Protein AF-A0A968Y164-F1 (afdb_monomer_lite)

pLDDT: mean 87.98, std 13.32, range [43.47, 97.62]

Foldseek 3Di:
DEEEEEFDAPPPPDPGNVVCVVVLVPVLVPYAYEYEYCDPDHDPVSVVRYHYDHDDPVDDDVVVVVPGPYYHYPYDDDVVPPPPPDD

Structure (mmCIF, N/CA/C/O backbone):
data_AF-A0A968Y164-F1
#
_entry.id   AF-A0A968Y164-F1
#
loop_
_atom_site.group_PDB
_atom_site.id
_atom_site.type_symbol
_atom_site.label_atom_id
_atom_site.label_alt_id
_atom_site.label_comp_id
_atom_site.label_asym_id
_atom_site.label_entity_id
_atom_site.label_seq_id
_atom_site.pdbx_PDB_ins_code
_atom_site.Cartn_x
_atom_site.Cartn_y
_atom_site.Cartn_z
_atom_site.occupancy
_atom_site.B_iso_or_equiv
_atom_site.auth_seq_id
_atom_site.auth_comp_id
_atom_site.auth_asym_id
_atom_site.auth_atom_id
_atom_site.pdbx_PDB_model_num
ATOM 1 N N . MET A 1 1 ? -12.498 -3.004 9.951 1.00 94.06 1 MET A N 1
ATOM 2 C CA . MET A 1 1 ? -11.902 -4.067 9.120 1.00 94.06 1 MET A CA 1
ATOM 3 C C . MET A 1 1 ? -10.490 -3.650 8.756 1.00 94.06 1 MET A C 1
ATOM 5 O O . MET A 1 1 ? -10.311 -2.499 8.369 1.00 94.06 1 MET A O 1
ATOM 9 N N . LYS A 1 2 ? -9.516 -4.542 8.927 1.00 96.19 2 LYS A N 1
ATOM 10 C CA . LYS A 1 2 ? -8.093 -4.336 8.648 1.00 96.19 2 LYS A CA 1
ATOM 11 C C . LYS A 1 2 ? -7.703 -5.094 7.391 1.00 96.19 2 LYS A C 1
ATOM 13 O O . LYS A 1 2 ? -7.859 -6.314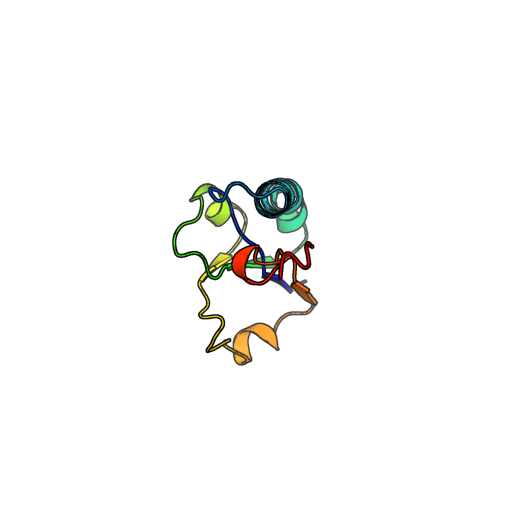 7.340 1.00 96.19 2 LYS A O 1
ATOM 18 N N . ILE A 1 3 ? -7.190 -4.378 6.400 1.00 97.25 3 ILE A N 1
ATOM 19 C CA . ILE A 1 3 ? -6.787 -4.956 5.119 1.00 97.25 3 ILE A CA 1
ATOM 20 C C . ILE A 1 3 ? -5.302 -4.700 4.903 1.00 97.25 3 ILE A C 1
ATOM 22 O O . ILE A 1 3 ? -4.851 -3.554 4.889 1.00 97.25 3 ILE A O 1
ATOM 26 N N . ASN A 1 4 ? -4.558 -5.773 4.660 1.00 97.19 4 ASN A N 1
ATOM 27 C CA . ASN A 1 4 ? -3.252 -5.680 4.027 1.00 97.19 4 ASN A CA 1
ATOM 28 C C . ASN A 1 4 ? -3.439 -5.768 2.517 1.00 97.19 4 ASN A C 1
ATOM 30 O O . ASN A 1 4 ? -4.075 -6.697 2.020 1.00 97.19 4 ASN A O 1
ATOM 34 N N . TRP A 1 5 ? -2.865 -4.823 1.783 1.00 97.06 5 TRP A N 1
ATOM 35 C CA . TRP A 1 5 ? -2.956 -4.792 0.333 1.00 97.06 5 TRP A CA 1
ATOM 36 C C . TRP A 1 5 ? -1.570 -4.673 -0.292 1.00 97.06 5 TRP A C 1
ATOM 38 O O . TRP A 1 5 ? -0.938 -3.620 -0.268 1.00 97.06 5 TRP A O 1
ATOM 48 N N . PHE A 1 6 ? -1.108 -5.781 -0.858 1.00 95.69 6 PHE A N 1
ATOM 49 C CA . PHE A 1 6 ? 0.155 -5.891 -1.570 1.00 95.69 6 PHE A CA 1
ATOM 50 C C . PHE A 1 6 ? -0.027 -5.418 -3.010 1.00 95.69 6 PHE A C 1
ATOM 52 O O . PHE A 1 6 ? -0.845 -5.984 -3.741 1.00 95.69 6 PHE A O 1
ATOM 59 N N . SER A 1 7 ? 0.701 -4.376 -3.407 1.00 95.31 7 SER A N 1
ATOM 60 C CA . SER A 1 7 ? 0.576 -3.768 -4.733 1.00 95.31 7 SER A CA 1
ATOM 61 C C . SER A 1 7 ? 1.817 -2.949 -5.097 1.00 95.31 7 SER A C 1
ATOM 63 O O . SER A 1 7 ? 2.366 -2.295 -4.209 1.00 95.31 7 SER A O 1
ATOM 65 N N . PRO A 1 8 ? 2.210 -2.877 -6.387 1.00 94.12 8 PRO A N 1
ATOM 66 C CA . PRO A 1 8 ? 3.013 -1.753 -6.857 1.00 94.12 8 PRO A CA 1
ATOM 67 C C . PRO A 1 8 ? 2.249 -0.453 -6.590 1.00 94.12 8 PRO A C 1
ATOM 69 O O . PRO A 1 8 ? 1.011 -0.430 -6.631 1.00 94.12 8 PRO A O 1
ATOM 72 N N . LEU A 1 9 ? 2.965 0.628 -6.307 1.00 95.62 9 LEU A N 1
ATOM 73 C CA . LEU A 1 9 ? 2.372 1.906 -5.919 1.00 95.62 9 LEU A CA 1
ATOM 74 C C . LEU A 1 9 ? 2.833 3.003 -6.874 1.00 95.62 9 LEU A C 1
ATOM 76 O O . LEU A 1 9 ? 3.884 2.906 -7.499 1.00 95.62 9 LEU A O 1
ATOM 80 N N . LEU A 1 10 ? 2.056 4.083 -6.999 1.00 95.06 10 LEU A N 1
ATOM 81 C CA . LEU A 1 10 ? 2.573 5.274 -7.679 1.00 95.06 10 LEU A CA 1
ATOM 82 C C . LEU A 1 10 ? 3.868 5.708 -6.979 1.00 95.06 10 LEU A C 1
ATOM 84 O O . LEU A 1 10 ? 3.904 5.625 -5.754 1.00 95.06 10 LEU A O 1
ATOM 88 N N . PRO A 1 11 ? 4.910 6.161 -7.703 1.00 94.38 11 PRO A N 1
ATOM 89 C CA . PRO A 1 11 ? 4.920 6.582 -9.110 1.00 94.38 11 PRO A CA 1
ATOM 90 C C . PRO A 1 11 ? 5.194 5.470 -10.140 1.00 94.38 11 PRO A C 1
ATOM 92 O O . PRO A 1 11 ? 5.400 5.778 -11.319 1.00 94.38 11 PRO A O 1
ATOM 95 N N . THR A 1 12 ? 5.216 4.196 -9.746 1.00 92.06 12 THR A N 1
ATOM 96 C CA . THR A 1 12 ? 5.438 3.093 -10.686 1.00 92.06 12 THR A CA 1
ATOM 97 C C . THR A 1 12 ? 4.355 3.075 -11.759 1.00 92.06 12 THR A C 1
ATOM 99 O O . THR A 1 12 ? 3.159 3.084 -11.479 1.00 92.06 12 THR A O 1
ATOM 102 N N . LYS A 1 13 ? 4.782 3.066 -13.026 1.00 89.81 13 LYS A N 1
ATOM 103 C CA . LYS A 1 13 ? 3.911 3.216 -14.202 1.00 89.81 13 LYS A CA 1
ATOM 104 C C . LYS A 1 13 ? 3.296 1.881 -14.617 1.00 89.81 13 LYS A C 1
ATOM 106 O O . LYS A 1 13 ? 3.526 1.398 -15.722 1.00 89.81 13 LYS A O 1
ATOM 111 N N . THR A 1 14 ? 2.552 1.268 -13.703 1.00 90.31 14 THR A N 1
ATOM 112 C CA . THR A 1 14 ? 1.743 0.077 -13.982 1.00 90.31 14 THR A CA 1
ATOM 113 C C . THR A 1 14 ? 0.2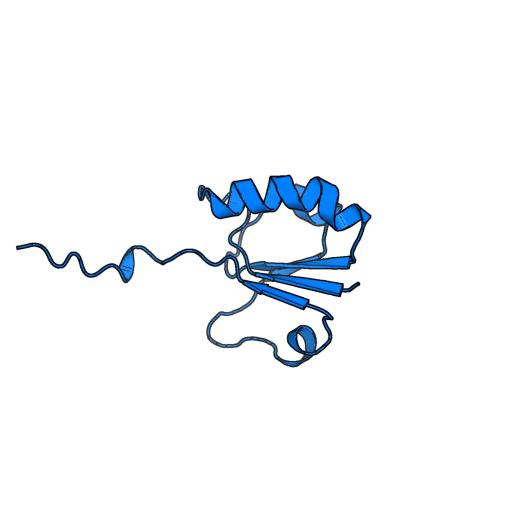68 0.405 -13.820 1.00 90.31 14 THR A C 1
ATOM 115 O O . THR A 1 14 ? -0.113 1.212 -12.969 1.00 90.31 14 THR A O 1
ATOM 118 N N . ASP A 1 15 ? -0.586 -0.261 -14.596 1.00 91.56 15 ASP A N 1
ATOM 119 C CA . ASP A 1 15 ? -2.037 -0.109 -14.447 1.00 91.56 15 ASP A CA 1
ATOM 120 C C . ASP A 1 15 ? -2.512 -0.515 -13.049 1.00 91.56 15 ASP A C 1
ATOM 122 O O . ASP A 1 15 ? -3.460 0.074 -12.528 1.00 91.56 15 ASP A O 1
ATOM 126 N N . ILE A 1 16 ? -1.812 -1.461 -12.412 1.00 92.94 16 ILE A N 1
ATOM 127 C CA . ILE A 1 16 ? -2.072 -1.869 -11.031 1.00 92.94 16 ILE A CA 1
ATOM 128 C C . ILE A 1 16 ? -1.824 -0.702 -10.068 1.00 92.94 16 ILE A C 1
ATOM 130 O O . ILE A 1 16 ? -2.704 -0.394 -9.273 1.00 92.94 16 ILE A O 1
ATOM 134 N N . ALA A 1 17 ? -0.691 -0.000 -10.163 1.00 94.12 17 ALA A N 1
ATOM 135 C CA . ALA A 1 17 ? -0.404 1.150 -9.301 1.00 94.12 17 ALA A CA 1
ATOM 136 C C . ALA A 1 17 ? -1.452 2.270 -9.450 1.00 94.12 17 ALA A C 1
ATOM 138 O O . ALA A 1 17 ? -1.936 2.819 -8.455 1.00 94.12 17 ALA A O 1
ATOM 139 N N . HIS A 1 18 ? -1.860 2.573 -10.687 1.00 94.56 18 HIS A N 1
ATOM 140 C CA . HIS A 1 18 ? -2.924 3.543 -10.953 1.00 94.56 18 HIS A CA 1
ATOM 141 C C . HIS A 1 18 ? -4.287 3.079 -10.420 1.00 94.56 18 HIS A C 1
ATOM 143 O O . HIS A 1 18 ? -5.032 3.880 -9.854 1.00 94.56 18 HIS A O 1
ATOM 149 N N . TYR A 1 19 ? -4.626 1.800 -10.588 1.00 94.88 19 TYR A N 1
ATOM 150 C CA . TYR A 1 19 ? -5.847 1.208 -10.043 1.00 94.88 19 TYR A CA 1
ATOM 151 C C . TYR A 1 19 ? -5.873 1.277 -8.514 1.00 94.88 19 TYR A C 1
ATOM 153 O O . TYR A 1 19 ? -6.860 1.743 -7.945 1.00 94.88 19 TYR A O 1
ATOM 161 N N . THR A 1 20 ? -4.782 0.877 -7.860 1.00 95.62 20 THR A N 1
ATOM 162 C CA . THR A 1 20 ? -4.654 0.879 -6.401 1.00 95.62 20 THR A CA 1
ATOM 163 C C . THR A 1 20 ? -4.865 2.280 -5.842 1.00 95.62 20 THR A C 1
ATOM 165 O O . THR A 1 20 ? -5.673 2.440 -4.935 1.00 95.62 20 THR A O 1
ATOM 168 N N . SER A 1 21 ? -4.254 3.315 -6.432 1.00 95.50 21 SER A N 1
ATOM 169 C CA . SER A 1 21 ? -4.474 4.707 -6.007 1.00 95.50 21 SER A CA 1
ATOM 170 C C . SER A 1 21 ? -5.940 5.154 -6.139 1.00 95.50 21 SER A C 1
ATOM 172 O O . SER A 1 21 ? -6.471 5.768 -5.215 1.00 95.50 21 SER A O 1
ATOM 174 N N . ARG A 1 22 ? -6.624 4.803 -7.241 1.00 95.81 22 ARG A N 1
ATOM 175 C CA . ARG A 1 22 ? -8.042 5.160 -7.452 1.00 95.81 22 ARG A CA 1
ATOM 176 C C . ARG A 1 22 ? -8.992 4.464 -6.485 1.00 95.81 22 ARG A C 1
ATOM 178 O O . ARG A 1 22 ? -9.973 5.053 -6.064 1.00 95.81 22 ARG A O 1
ATOM 185 N N . VAL A 1 23 ? -8.748 3.199 -6.167 1.00 96.94 23 VAL A N 1
ATOM 186 C CA . VAL A 1 23 ? -9.621 2.457 -5.248 1.00 96.94 23 VAL A CA 1
ATOM 187 C C . VAL A 1 23 ? -9.325 2.836 -3.800 1.00 96.94 23 VAL A C 1
ATOM 189 O O . VAL A 1 23 ? -10.247 2.946 -2.991 1.00 96.94 23 VAL A O 1
ATOM 192 N N . LEU A 1 24 ? -8.058 3.092 -3.468 1.00 97.19 24 LEU A N 1
ATOM 193 C CA . LEU A 1 24 ? -7.649 3.508 -2.131 1.00 97.19 24 LEU A CA 1
ATOM 194 C C . LEU A 1 24 ? -8.375 4.778 -1.674 1.00 97.19 24 LEU A C 1
ATOM 196 O O . LEU A 1 24 ? -8.781 4.848 -0.512 1.00 97.19 24 LEU A O 1
ATOM 200 N N . SER A 1 25 ? -8.596 5.746 -2.573 1.00 95.69 25 SER A N 1
ATOM 201 C CA . SER A 1 25 ? -9.240 7.021 -2.234 1.00 95.69 25 SER A CA 1
ATOM 202 C C . SER A 1 25 ? -10.637 6.870 -1.637 1.00 95.69 25 SER A C 1
ATOM 204 O O . SER A 1 25 ? -11.061 7.740 -0.880 1.00 95.69 25 SER A O 1
ATOM 206 N N . ASP A 1 26 ? -11.338 5.773 -1.920 1.00 96.75 26 ASP A N 1
ATOM 207 C CA . ASP A 1 26 ? -12.640 5.482 -1.317 1.00 96.75 26 ASP A CA 1
ATOM 208 C C . ASP A 1 26 ? -12.577 4.362 -0.281 1.00 96.75 26 ASP A C 1
ATOM 210 O O . ASP A 1 26 ? -13.245 4.449 0.750 1.00 96.75 26 ASP A O 1
ATOM 214 N N . LEU A 1 27 ? -11.733 3.351 -0.493 1.00 96.25 27 LEU A N 1
ATOM 215 C CA . LEU A 1 27 ? -11.646 2.197 0.398 1.00 96.25 27 LEU A CA 1
ATOM 216 C C . LEU A 1 27 ? -11.123 2.562 1.797 1.00 96.25 27 LEU A C 1
ATOM 218 O O . LEU A 1 27 ? -11.635 2.041 2.788 1.00 96.25 27 LEU A O 1
ATOM 222 N N . HIS A 1 28 ? -10.164 3.490 1.905 1.00 96.81 28 HIS A N 1
ATOM 223 C CA . HIS A 1 28 ? -9.612 3.890 3.208 1.00 96.81 28 HIS A CA 1
ATOM 224 C C . HIS A 1 28 ? -10.641 4.555 4.136 1.00 96.81 28 HIS A C 1
ATOM 226 O O . HIS A 1 28 ? -10.470 4.569 5.351 1.00 96.81 28 HIS A O 1
ATOM 232 N N . LYS A 1 29 ? -11.742 5.075 3.579 1.00 96.88 29 LYS A N 1
ATOM 233 C CA . LYS A 1 29 ? -12.842 5.664 4.357 1.00 96.88 29 LYS A CA 1
ATOM 234 C C . LYS A 1 29 ? -13.666 4.598 5.088 1.00 96.88 29 LYS A C 1
ATOM 236 O O . LYS A 1 29 ? -14.422 4.934 5.992 1.00 96.88 29 LYS A O 1
ATOM 241 N N . GLN A 1 30 ? -13.555 3.333 4.675 1.00 97.50 30 GLN A N 1
ATOM 242 C CA . GLN A 1 30 ? -14.376 2.215 5.155 1.00 97.50 30 GLN A CA 1
ATOM 243 C C . GLN A 1 30 ? -13.562 1.150 5.910 1.00 97.50 30 GLN A C 1
ATOM 245 O O . GLN A 1 30 ? -14.131 0.321 6.623 1.00 97.50 30 GLN A O 1
ATOM 250 N N . ALA A 1 31 ? -12.235 1.140 5.758 1.00 97.00 31 ALA A N 1
ATOM 251 C CA . ALA A 1 31 ? -11.356 0.142 6.355 1.00 97.00 31 ALA A CA 1
ATOM 252 C C . ALA A 1 31 ? -9.969 0.715 6.675 1.00 97.00 31 ALA A C 1
ATOM 254 O O . ALA A 1 31 ? -9.487 1.634 6.021 1.00 97.00 31 ALA A O 1
ATOM 255 N N . GLU A 1 32 ? -9.310 0.125 7.670 1.00 96.94 32 GLU A N 1
ATOM 256 C CA . GLU A 1 32 ? -7.917 0.420 7.997 1.00 96.94 32 GLU A CA 1
ATOM 257 C C . GLU A 1 32 ? -7.020 -0.313 6.994 1.00 96.94 32 GLU A C 1
ATOM 259 O O . GLU A 1 32 ? -6.932 -1.545 7.012 1.00 96.94 32 GLU A O 1
ATOM 264 N N . ILE A 1 33 ? -6.387 0.440 6.094 1.00 97.62 33 ILE A N 1
ATOM 265 C CA . ILE A 1 33 ? -5.566 -0.114 5.015 1.00 97.62 33 ILE A CA 1
ATOM 266 C C . ILE A 1 33 ? -4.083 0.008 5.362 1.00 97.62 33 ILE A C 1
ATOM 268 O O . ILE A 1 33 ? -3.588 1.089 5.691 1.00 97.62 33 ILE A O 1
ATOM 272 N N . THR A 1 34 ? -3.361 -1.104 5.228 1.00 97.12 34 THR A N 1
ATOM 273 C CA . THR A 1 34 ? -1.902 -1.108 5.106 1.00 97.12 34 THR A CA 1
ATOM 274 C C . THR A 1 34 ? -1.525 -1.508 3.683 1.00 97.12 34 THR A C 1
ATOM 276 O O . THR A 1 34 ? -1.751 -2.648 3.274 1.00 97.12 34 THR A O 1
ATOM 279 N N . LEU A 1 35 ? -0.949 -0.575 2.926 1.00 97.19 35 LEU A N 1
ATOM 280 C CA . LEU A 1 35 ? -0.346 -0.852 1.627 1.00 97.19 35 LEU A CA 1
ATOM 281 C C . LEU A 1 35 ? 1.038 -1.462 1.832 1.00 97.19 35 LEU A C 1
ATOM 283 O O . LEU A 1 35 ? 1.867 -0.903 2.550 1.00 97.19 35 LEU A O 1
ATOM 287 N N . TRP A 1 36 ? 1.295 -2.580 1.169 1.00 96.25 36 TRP A N 1
ATOM 288 C CA . TRP A 1 36 ? 2.585 -3.255 1.175 1.00 96.25 36 TRP A CA 1
ATOM 289 C C . TRP A 1 36 ? 3.199 -3.207 -0.221 1.00 96.25 36 TRP A C 1
ATOM 291 O O . TRP A 1 36 ? 2.581 -3.645 -1.191 1.00 96.25 36 TRP A O 1
ATOM 301 N N . THR A 1 37 ? 4.427 -2.707 -0.320 1.00 94.69 37 THR A N 1
ATOM 302 C CA . THR A 1 37 ? 5.180 -2.633 -1.579 1.00 94.69 37 THR A CA 1
ATOM 303 C C . THR A 1 37 ? 6.611 -3.125 -1.384 1.00 94.69 37 THR A C 1
ATOM 305 O O . THR A 1 37 ? 7.191 -2.948 -0.315 1.00 94.69 37 THR A O 1
ATOM 308 N N . ASP A 1 38 ? 7.189 -3.764 -2.392 1.00 92.75 38 ASP A N 1
ATOM 309 C CA . ASP A 1 38 ? 8.616 -4.096 -2.445 1.00 92.75 38 ASP A CA 1
ATOM 310 C C . ASP A 1 38 ? 9.447 -2.984 -3.112 1.00 92.75 38 ASP A C 1
ATOM 312 O O . ASP A 1 38 ? 10.683 -3.016 -3.116 1.00 92.75 38 ASP A O 1
ATOM 316 N N . GLU A 1 39 ? 8.782 -1.939 -3.604 1.00 92.19 39 GLU A N 1
ATOM 317 C CA . GLU A 1 39 ? 9.395 -0.746 -4.172 1.00 92.19 39 GLU A CA 1
ATOM 318 C C . GLU A 1 39 ? 9.850 0.209 -3.065 1.00 92.19 39 GLU A C 1
ATOM 320 O O . GLU A 1 39 ? 9.118 0.513 -2.128 1.00 92.19 39 GLU A O 1
ATOM 325 N N . LYS A 1 40 ? 11.070 0.739 -3.180 1.00 92.81 40 LYS A N 1
ATOM 326 C CA . LYS A 1 40 ? 11.632 1.669 -2.183 1.00 92.81 40 LYS A CA 1
ATOM 327 C C . LYS A 1 40 ? 11.107 3.101 -2.298 1.00 92.81 40 LYS A C 1
ATOM 329 O O . LYS A 1 40 ? 11.443 3.933 -1.463 1.00 92.81 40 LYS A O 1
ATOM 334 N N . ILE A 1 41 ? 10.376 3.403 -3.368 1.00 93.94 41 ILE A N 1
ATOM 335 C CA . ILE A 1 41 ? 9.882 4.740 -3.682 1.00 93.94 41 ILE A CA 1
ATOM 336 C C . ILE A 1 41 ? 8.393 4.613 -3.967 1.00 93.94 41 ILE A C 1
ATOM 338 O O . ILE A 1 41 ? 7.997 3.848 -4.840 1.00 93.94 41 ILE A O 1
ATOM 342 N N . TRP A 1 42 ? 7.591 5.398 -3.260 1.00 96.12 42 TRP A N 1
ATOM 343 C CA . TRP A 1 42 ? 6.161 5.551 -3.497 1.00 96.12 42 TRP A CA 1
ATOM 344 C C . TRP A 1 42 ? 5.769 7.024 -3.351 1.00 96.12 42 TRP A C 1
ATOM 346 O O . TRP A 1 42 ? 6.536 7.847 -2.849 1.00 96.12 42 TRP A O 1
ATOM 356 N N . SER A 1 43 ? 4.579 7.372 -3.827 1.00 94.81 43 SER A N 1
ATOM 357 C CA . SER A 1 43 ? 4.021 8.712 -3.721 1.00 94.81 43 SER A CA 1
ATOM 358 C C . SER A 1 43 ? 3.617 8.990 -2.278 1.00 94.81 43 SER A C 1
ATOM 360 O O . SER A 1 43 ? 2.875 8.211 -1.675 1.00 94.81 43 SER A O 1
ATOM 362 N N . SER A 1 44 ? 4.061 10.129 -1.747 1.00 93.38 44 SER A N 1
ATOM 363 C CA . SER A 1 44 ? 3.729 10.601 -0.399 1.00 93.38 44 SER A CA 1
ATOM 364 C C . SER A 1 44 ? 2.231 10.822 -0.193 1.00 93.38 44 SER A C 1
ATOM 366 O O . SER A 1 44 ? 1.748 10.765 0.933 1.00 93.38 44 SER A O 1
ATOM 368 N N . ASP A 1 45 ? 1.468 11.036 -1.267 1.00 93.06 45 ASP A N 1
ATOM 369 C CA . ASP A 1 45 ? 0.020 11.249 -1.173 1.00 93.06 45 ASP A CA 1
ATOM 370 C C . ASP A 1 45 ? -0.720 10.002 -0.672 1.00 93.06 45 ASP A C 1
ATOM 372 O O . ASP A 1 45 ? -1.775 10.111 -0.048 1.00 93.06 45 ASP A O 1
ATOM 376 N N . LEU A 1 46 ? -0.143 8.813 -0.878 1.00 95.12 46 LEU A N 1
ATOM 377 C CA . LEU A 1 46 ? -0.705 7.551 -0.392 1.00 95.12 46 LEU A CA 1
ATOM 378 C C . LEU A 1 46 ? -0.661 7.456 1.138 1.00 95.12 46 LEU A C 1
ATOM 380 O O . LEU A 1 46 ? -1.553 6.858 1.738 1.00 95.12 46 LEU A O 1
ATOM 384 N N . GLU A 1 47 ? 0.330 8.083 1.777 1.00 95.31 47 GLU A N 1
ATOM 385 C CA . GLU A 1 47 ? 0.491 8.069 3.238 1.00 95.31 47 GLU A CA 1
ATOM 386 C C . GLU A 1 47 ? -0.594 8.878 3.959 1.00 95.31 47 GLU A C 1
ATOM 388 O O . GLU A 1 47 ? -0.850 8.663 5.142 1.00 95.31 47 GLU A O 1
ATOM 393 N N . GLN A 1 48 ? -1.286 9.768 3.240 1.00 94.94 48 GLN A N 1
ATOM 394 C CA . GLN A 1 48 ? -2.437 10.505 3.766 1.00 94.94 48 GLN A CA 1
ATOM 395 C C . GLN A 1 48 ? -3.691 9.623 3.874 1.00 94.94 48 GLN A C 1
ATOM 397 O O . GLN A 1 48 ? -4.622 9.962 4.600 1.00 94.94 48 GLN A O 1
ATOM 402 N N . GLN A 1 49 ? -3.729 8.507 3.140 1.00 96.50 49 GLN A N 1
ATOM 403 C CA . GLN A 1 49 ? -4.896 7.629 3.023 1.00 96.50 49 GLN A CA 1
ATOM 404 C C . GLN A 1 49 ? -4.673 6.271 3.696 1.00 96.50 49 GLN A C 1
ATOM 406 O O . GLN A 1 49 ? -5.627 5.654 4.157 1.00 96.50 49 GLN A O 1
ATOM 411 N N . ALA A 1 50 ? -3.434 5.784 3.760 1.00 97.19 50 ALA A N 1
ATOM 412 C CA . ALA A 1 50 ? -3.112 4.482 4.330 1.00 97.19 50 ALA A CA 1
ATOM 413 C C . ALA A 1 50 ? -1.706 4.439 4.918 1.00 97.19 50 ALA A C 1
ATOM 415 O O . ALA A 1 50 ? -0.812 5.184 4.521 1.00 97.19 50 ALA A O 1
ATOM 416 N N . LYS A 1 51 ? -1.475 3.476 5.815 1.00 96.38 51 LYS A N 1
ATOM 417 C CA . LYS A 1 51 ? -0.111 3.136 6.217 1.00 96.38 51 LYS A CA 1
ATOM 418 C C . LYS A 1 51 ? 0.585 2.471 5.034 1.00 96.38 51 LYS A C 1
ATOM 420 O O . LYS A 1 51 ? 0.099 1.457 4.542 1.00 96.38 51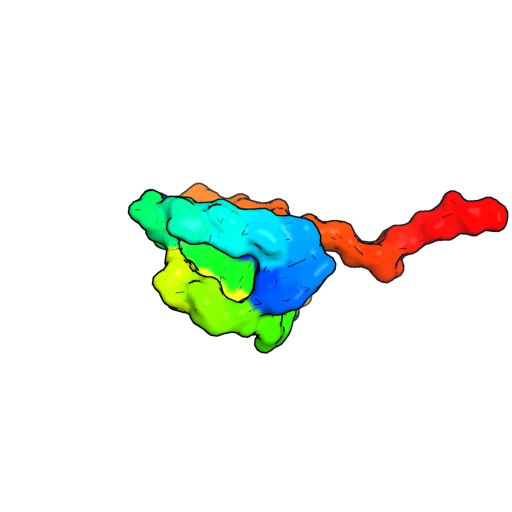 LYS A O 1
ATOM 425 N N . VAL A 1 52 ? 1.736 2.988 4.621 1.00 96.50 52 VAL A N 1
ATOM 426 C CA . VAL A 1 52 ? 2.576 2.337 3.610 1.00 96.50 52 VAL A CA 1
ATOM 427 C C . VAL A 1 52 ? 3.715 1.602 4.309 1.00 96.50 52 VAL A C 1
ATOM 429 O O . VAL A 1 52 ? 4.335 2.121 5.239 1.00 96.50 52 VAL A O 1
ATOM 432 N N . ARG A 1 53 ? 3.968 0.358 3.906 1.00 94.75 53 ARG A N 1
ATOM 433 C CA . ARG A 1 53 ? 5.069 -0.460 4.409 1.00 94.75 53 ARG A CA 1
ATOM 434 C C . ARG A 1 53 ? 5.855 -1.056 3.254 1.00 94.75 53 ARG A C 1
ATOM 436 O O . ARG A 1 53 ? 5.302 -1.731 2.388 1.00 94.75 53 ARG A O 1
ATOM 443 N N . TRP A 1 54 ? 7.164 -0.860 3.307 1.00 94.31 54 TRP A N 1
ATOM 444 C CA . TRP A 1 54 ? 8.081 -1.612 2.469 1.00 94.31 54 TRP A CA 1
ATOM 445 C C . TRP A 1 54 ? 8.255 -3.036 3.014 1.00 94.31 54 TRP A C 1
ATOM 447 O O . TRP A 1 54 ? 8.362 -3.219 4.232 1.00 94.31 54 TRP A O 1
ATOM 457 N N . TYR A 1 55 ? 8.316 -4.037 2.139 1.00 92.19 55 TYR A N 1
ATOM 458 C CA . TYR A 1 55 ? 8.713 -5.397 2.503 1.00 92.19 55 TYR A CA 1
ATOM 459 C C . TYR A 1 55 ? 9.807 -5.933 1.583 1.00 92.19 55 TYR A C 1
ATOM 461 O O . TY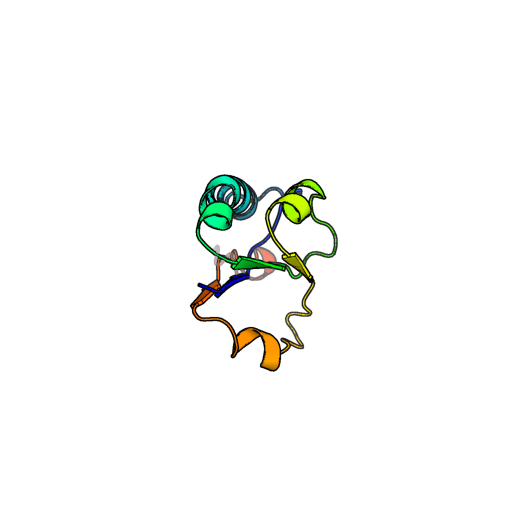R A 1 55 ? 9.906 -5.566 0.417 1.00 92.19 55 TYR A O 1
ATOM 469 N N . ASP A 1 56 ? 10.613 -6.847 2.123 1.00 90.44 56 ASP A N 1
ATOM 470 C CA . ASP A 1 56 ? 11.517 -7.671 1.329 1.00 90.44 56 ASP A CA 1
ATOM 471 C C . ASP A 1 56 ? 10.753 -8.922 0.857 1.00 90.44 56 ASP A C 1
ATOM 473 O O . ASP A 1 56 ? 10.336 -9.721 1.703 1.00 90.44 56 ASP A O 1
ATOM 477 N N . PRO A 1 57 ? 10.583 -9.151 -0.459 1.00 85.62 57 PRO A N 1
ATOM 478 C CA . PRO A 1 57 ? 9.936 -10.355 -0.982 1.00 85.62 57 PRO A CA 1
ATOM 479 C C . PRO A 1 57 ? 10.599 -11.662 -0.534 1.00 85.62 57 PRO A C 1
ATOM 481 O O . PRO A 1 57 ? 9.944 -12.701 -0.482 1.00 85.62 57 PRO A O 1
ATOM 484 N N . LYS A 1 58 ? 11.892 -11.632 -0.185 1.00 88.12 58 LYS A N 1
ATOM 485 C CA . LYS A 1 58 ? 12.626 -12.799 0.327 1.00 88.12 58 LYS A CA 1
ATOM 486 C C . LYS A 1 58 ? 12.406 -13.028 1.820 1.00 88.12 58 LYS A C 1
ATOM 488 O O . LYS A 1 58 ? 12.781 -14.081 2.335 1.00 88.12 58 LYS A O 1
ATOM 493 N N . ARG A 1 59 ? 11.832 -12.052 2.528 1.00 86.06 59 ARG A N 1
ATOM 494 C CA . ARG A 1 59 ? 11.639 -12.085 3.978 1.00 86.06 59 ARG A CA 1
ATOM 495 C C . ARG A 1 59 ? 10.368 -11.339 4.386 1.00 86.06 59 ARG A C 1
ATOM 497 O O . ARG A 1 59 ? 10.417 -10.280 5.010 1.00 86.06 59 ARG A O 1
ATOM 504 N N . LEU A 1 60 ? 9.223 -11.936 4.062 1.00 82.50 60 LEU A N 1
ATOM 505 C CA . LEU A 1 60 ? 7.913 -11.422 4.458 1.00 82.50 60 LEU A CA 1
ATOM 506 C C . LEU A 1 60 ? 7.724 -11.474 5.991 1.00 82.50 60 LEU A C 1
ATOM 508 O O . LEU A 1 60 ? 7.970 -12.516 6.606 1.00 82.50 60 LEU A O 1
ATOM 512 N N . PRO A 1 61 ? 7.272 -10.379 6.629 1.00 78.19 61 PRO A N 1
ATOM 513 C CA . PRO A 1 61 ? 6.994 -10.355 8.062 1.00 78.19 61 PRO A CA 1
ATOM 514 C C . PRO A 1 61 ? 5.630 -10.999 8.369 1.00 78.19 61 PRO A C 1
ATOM 516 O O . PRO A 1 61 ? 4.599 -10.334 8.322 1.00 78.19 61 PRO A O 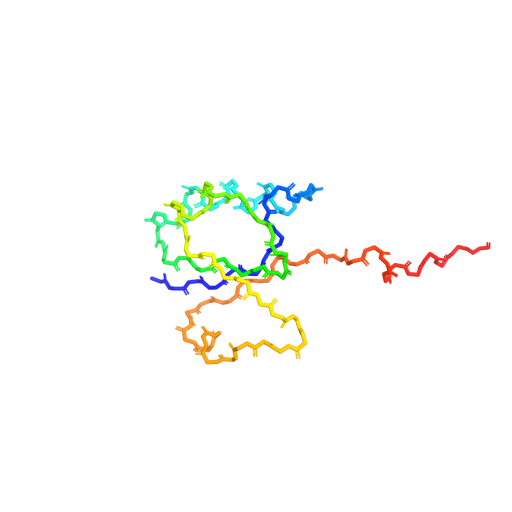1
ATOM 519 N N . SER A 1 62 ? 5.619 -12.288 8.721 1.00 76.75 62 SER A N 1
ATOM 520 C CA . SER A 1 62 ? 4.386 -13.068 8.957 1.00 76.75 62 SER A CA 1
ATOM 521 C C . SER A 1 62 ? 3.462 -12.480 10.032 1.00 76.75 62 SER A C 1
ATOM 523 O O . SER A 1 62 ? 2.253 -12.415 9.843 1.00 76.75 62 SER A O 1
ATOM 525 N N . ALA A 1 63 ? 4.018 -11.955 11.127 1.00 76.50 63 ALA A N 1
ATOM 526 C CA . ALA A 1 63 ? 3.223 -11.500 12.271 1.00 76.50 63 ALA A CA 1
ATOM 527 C C . ALA A 1 63 ? 2.261 -10.330 11.972 1.00 76.50 63 ALA A C 1
ATOM 529 O O . ALA A 1 63 ? 1.229 -10.219 12.630 1.00 76.50 63 ALA A O 1
ATOM 530 N N . ASP A 1 64 ? 2.585 -9.443 11.024 1.00 71.00 64 ASP A N 1
ATOM 531 C CA . ASP A 1 64 ? 1.682 -8.355 10.611 1.00 71.00 64 ASP A CA 1
ATOM 532 C C . ASP A 1 64 ? 0.652 -8.828 9.565 1.00 71.00 64 ASP A C 1
ATOM 534 O O . ASP A 1 64 ? -0.432 -8.252 9.456 1.00 71.00 64 ASP A O 1
ATOM 538 N N . ILE A 1 65 ? 0.977 -9.882 8.811 1.00 82.38 65 ILE A N 1
ATOM 539 C CA . ILE A 1 65 ? 0.106 -10.482 7.789 1.00 82.38 65 ILE A CA 1
ATOM 540 C C . ILE A 1 65 ? -1.034 -11.255 8.456 1.00 82.38 65 ILE A C 1
ATOM 542 O O . ILE A 1 65 ? -2.197 -11.097 8.084 1.00 82.38 65 ILE A O 1
ATOM 546 N N . ASP A 1 66 ? -0.709 -12.009 9.505 1.00 84.62 66 ASP A N 1
ATOM 547 C CA . ASP A 1 66 ? -1.645 -12.887 10.216 1.00 84.62 66 ASP A CA 1
ATOM 548 C C . ASP A 1 66 ? -2.654 -12.124 11.097 1.00 84.62 66 ASP A C 1
ATOM 550 O O . ASP A 1 66 ? -3.606 -12.705 11.613 1.00 84.62 66 ASP A O 1
ATOM 554 N N . ARG A 1 67 ? -2.450 -10.814 11.300 1.00 87.25 67 ARG A N 1
ATOM 555 C CA . ARG A 1 67 ? -3.300 -9.954 12.145 1.00 87.25 67 ARG A CA 1
ATOM 556 C C . ARG A 1 67 ? -4.348 -9.153 11.372 1.00 87.25 67 ARG A C 1
ATOM 558 O O . ARG A 1 67 ? -5.138 -8.448 12.003 1.00 87.25 67 ARG A O 1
ATOM 565 N N . ALA A 1 68 ? -4.322 -9.193 10.042 1.00 91.12 68 ALA A N 1
ATOM 566 C CA . ALA A 1 68 ? -5.334 -8.544 9.216 1.00 91.12 68 ALA A CA 1
ATOM 567 C C . ALA A 1 68 ? -6.562 -9.444 9.047 1.00 91.12 68 ALA A C 1
ATOM 569 O O . ALA A 1 68 ? -6.450 -10.667 9.049 1.00 91.12 68 ALA A O 1
ATOM 570 N N . ASP A 1 69 ? -7.725 -8.825 8.844 1.00 95.75 69 ASP A N 1
ATOM 571 C CA . ASP A 1 69 ? -8.948 -9.560 8.513 1.00 95.75 69 ASP A CA 1
ATOM 572 C C . ASP A 1 69 ? -8.869 -10.108 7.076 1.00 95.75 69 ASP A C 1
ATOM 574 O O . ASP A 1 69 ? -9.407 -11.171 6.774 1.00 95.75 69 ASP A O 1
ATOM 578 N N . ILE A 1 70 ? -8.204 -9.367 6.176 1.00 95.25 70 ILE A N 1
ATOM 579 C CA . ILE A 1 70 ? -8.064 -9.696 4.752 1.00 95.25 70 ILE A CA 1
ATOM 580 C C . ILE A 1 70 ? -6.653 -9.341 4.264 1.00 95.25 70 ILE A C 1
ATOM 582 O O . ILE A 1 70 ? -6.134 -8.260 4.548 1.00 95.25 70 ILE A O 1
ATOM 586 N N . ASN A 1 71 ? -6.068 -10.231 3.459 1.00 94.50 71 ASN A N 1
ATOM 587 C CA . ASN A 1 71 ? -4.838 -9.989 2.707 1.00 94.50 71 ASN A CA 1
ATOM 588 C C . ASN A 1 71 ? -5.151 -10.014 1.196 1.00 94.50 71 ASN A C 1
ATOM 590 O O . ASN A 1 71 ? -5.578 -11.041 0.670 1.00 94.50 71 ASN A O 1
ATOM 594 N N . ILE A 1 72 ? -4.961 -8.887 0.502 1.00 94.75 72 ILE A N 1
ATOM 595 C CA . ILE A 1 72 ? -5.177 -8.728 -0.946 1.00 94.75 72 ILE A CA 1
ATOM 596 C C . ILE A 1 72 ? -3.825 -8.672 -1.651 1.00 94.75 72 ILE A C 1
ATOM 598 O O . ILE A 1 72 ? -2.982 -7.844 -1.310 1.00 94.75 72 ILE A O 1
ATOM 602 N N . TYR A 1 73 ? -3.646 -9.494 -2.683 1.00 92.69 73 TYR A N 1
ATOM 603 C CA . TYR A 1 73 ? -2.429 -9.529 -3.492 1.00 92.69 73 TYR A CA 1
ATOM 604 C C . TYR A 1 73 ? -2.730 -9.070 -4.919 1.00 92.69 73 TYR A C 1
ATOM 606 O O . TYR A 1 73 ? -3.198 -9.844 -5.749 1.00 92.69 73 TYR A O 1
ATOM 614 N N . HIS A 1 74 ? -2.450 -7.801 -5.210 1.00 91.00 74 HIS A N 1
ATOM 615 C CA . HIS A 1 74 ? -2.439 -7.244 -6.562 1.00 91.00 74 HIS A CA 1
ATOM 616 C C . HIS A 1 74 ? -0.998 -7.006 -6.987 1.00 91.00 74 HIS A C 1
ATOM 618 O O . HIS A 1 74 ? -0.524 -5.883 -7.088 1.00 91.00 74 HIS A O 1
ATOM 624 N N . ILE A 1 75 ? -0.289 -8.098 -7.224 1.00 82.75 75 ILE A N 1
ATOM 625 C CA . ILE A 1 75 ? 1.090 -8.079 -7.695 1.00 82.75 75 ILE A CA 1
ATOM 626 C C . ILE A 1 75 ? 1.104 -8.449 -9.179 1.00 82.75 75 ILE A C 1
ATOM 628 O O . ILE A 1 75 ? 0.463 -9.410 -9.602 1.00 82.75 75 ILE A O 1
ATOM 632 N N . GLY A 1 76 ? 1.771 -7.624 -9.985 1.00 70.69 76 GLY A N 1
ATOM 633 C CA . GLY A 1 76 ? 1.894 -7.844 -11.423 1.00 70.69 76 GLY A CA 1
ATOM 634 C C . GLY A 1 76 ? 2.905 -8.940 -11.745 1.00 70.69 76 GLY A C 1
ATOM 635 O O . GLY A 1 76 ? 3.813 -9.218 -10.963 1.00 70.69 76 GLY A O 1
ATOM 636 N N . ASN A 1 77 ? 2.776 -9.543 -12.926 1.00 65.25 77 ASN A N 1
ATOM 637 C CA . ASN A 1 77 ? 3.785 -10.471 -13.421 1.00 65.25 77 ASN A CA 1
ATOM 638 C C . ASN A 1 77 ? 5.065 -9.691 -13.768 1.00 65.25 77 ASN A C 1
ATOM 640 O O . ASN A 1 77 ? 5.007 -8.675 -14.462 1.00 65.25 77 ASN A O 1
ATOM 644 N N . ASN A 1 78 ? 6.226 -10.143 -13.298 1.00 60.81 78 ASN A N 1
ATOM 645 C CA . ASN A 1 78 ? 7.491 -9.502 -13.646 1.00 60.81 78 ASN A CA 1
ATOM 646 C C . ASN A 1 78 ? 7.900 -9.949 -15.062 1.00 60.81 78 ASN A C 1
ATOM 648 O O . ASN A 1 78 ? 8.141 -11.131 -15.307 1.00 60.81 78 ASN A O 1
ATOM 652 N N . ALA A 1 79 ? 7.979 -8.998 -15.999 1.00 60.06 79 ALA A N 1
ATOM 653 C CA . ALA A 1 79 ? 8.266 -9.262 -17.413 1.00 60.06 79 ALA A CA 1
ATOM 654 C C . ALA A 1 79 ? 9.581 -10.034 -17.640 1.00 60.06 79 ALA A C 1
ATOM 656 O O . ALA A 1 79 ? 9.684 -10.794 -18.597 1.00 60.06 79 ALA A O 1
ATOM 657 N N . SER A 1 80 ? 10.546 -9.922 -16.723 1.00 55.34 80 SER A N 1
ATOM 658 C CA . SER A 1 80 ? 11.826 -10.652 -16.754 1.00 55.34 80 SER A CA 1
ATOM 659 C C . SER A 1 80 ? 11.662 -12.173 -16.651 1.00 55.34 80 SER A C 1
ATOM 661 O O . SER A 1 80 ? 12.555 -12.916 -17.044 1.00 55.34 80 SER A O 1
ATOM 663 N N . PHE A 1 81 ? 10.529 -12.639 -16.120 1.00 55.47 81 PHE A N 1
ATOM 664 C CA . PHE A 1 81 ? 10.178 -14.058 -16.012 1.00 55.47 81 PHE A CA 1
ATOM 665 C C . PHE A 1 81 ? 9.246 -14.517 -17.137 1.00 55.47 81 PHE A C 1
ATOM 667 O O . PHE A 1 81 ? 8.858 -15.684 -17.185 1.00 55.47 81 PHE A O 1
ATOM 674 N N . THR A 1 82 ? 8.895 -13.622 -18.066 1.00 49.12 82 THR A N 1
ATOM 675 C CA . THR A 1 82 ? 8.220 -14.024 -19.297 1.00 49.12 82 THR A CA 1
ATOM 676 C C . THR A 1 82 ? 9.265 -14.664 -20.200 1.00 49.12 82 THR A C 1
ATOM 678 O O . THR A 1 82 ? 10.012 -13.977 -20.892 1.00 49.12 82 THR A O 1
ATOM 681 N N . VAL A 1 83 ? 9.330 -15.997 -20.192 1.00 55.25 83 VAL A N 1
ATOM 682 C CA . VAL A 1 83 ? 10.008 -16.735 -21.258 1.00 55.25 83 VAL A CA 1
ATOM 683 C C . VAL A 1 83 ? 9.246 -16.403 -22.534 1.00 55.25 83 VAL A C 1
ATOM 685 O O . VAL A 1 83 ? 8.154 -16.928 -22.763 1.00 55.25 83 VAL A O 1
ATOM 688 N N . LEU A 1 84 ? 9.794 -15.505 -23.355 1.00 59.53 84 LEU A N 1
ATOM 689 C CA . LEU A 1 84 ? 9.381 -15.375 -24.745 1.00 59.53 84 LEU A CA 1
ATOM 690 C C . LEU A 1 84 ? 9.719 -16.705 -25.417 1.00 59.53 84 LEU A C 1
ATOM 692 O O . LEU A 1 84 ? 10.800 -16.911 -25.955 1.00 59.53 84 LEU A O 1
ATOM 696 N N . SER A 1 85 ? 8.781 -17.639 -25.318 1.00 59.25 85 SER A N 1
ATOM 697 C CA . SER A 1 85 ? 8.773 -18.890 -26.056 1.00 59.25 85 SER A CA 1
ATOM 698 C C . SER A 1 85 ? 8.371 -18.542 -27.491 1.00 59.25 85 SER A C 1
ATOM 700 O O . SER A 1 85 ? 7.241 -18.768 -27.909 1.00 59.25 85 SER A O 1
ATOM 702 N N . GLY A 1 86 ? 9.263 -17.869 -28.213 1.00 60.19 86 GLY A N 1
ATOM 703 C CA . GLY A 1 86 ? 9.155 -17.590 -29.642 1.00 60.19 86 GLY A CA 1
ATOM 704 C C . GLY A 1 86 ? 10.483 -17.993 -30.264 1.00 60.19 86 GLY A C 1
ATOM 705 O O . GLY A 1 86 ? 11.494 -17.383 -29.943 1.00 60.19 86 GLY A O 1
ATOM 706 N N . LYS A 1 87 ? 10.525 -19.173 -30.88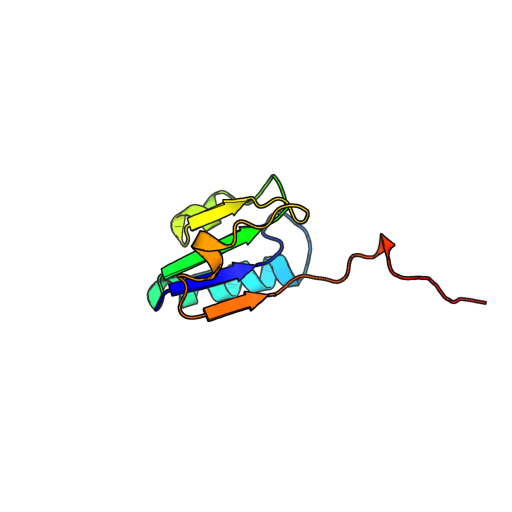4 1.00 43.47 87 LYS A N 1
ATOM 707 C CA . LYS A 1 87 ? 10.315 -19.415 -32.325 1.00 43.47 87 LYS A CA 1
ATOM 708 C C . LYS A 1 87 ? 11.627 -19.334 -33.090 1.00 43.47 87 LYS A C 1
ATOM 710 O O . LYS A 1 87 ? 12.220 -18.240 -33.115 1.00 43.47 87 LYS A O 1
#

Radius of gyration: 14.05 Å; chains: 1; bounding box: 27×31×45 Å

Sequence (87 aa):
MKINWFSPLLPTKTDIAHYTSRVLSDLHKQAEITLWTDEKIWSSDLEQQAKVRWYDPKRLPSADIDRADINIYHIGNNASFTVLSGK

Secondary structure (DSSP, 8-state):
-EEEEE---TTS-SHHHHHHHHHHHHHTTTSEEEEEES-S---GGGGGTSEEEE-BTTB--HHHHTTSSEEEE--PPPGGG------